Protein AF-A0A924GFZ5-F1 (afdb_monomer)

Secondary structure (DSSP, 8-state):
--TT-HHHHHHHHHHHHHHHTTTTT----HHHHHHHHTTGGGSTTT-SSS-HHHHHHHHHHHTT--HHHHHHHHHGGGHHHHHHHHT-HHHHTTSPPPPHHHHHHHHHHHHTB-TTS-B--HHHHHHHHHHHS-TTSHHHHHHHHHHHHHHHHHHHHHHHHTT-

Mean predicted aligned error: 7.72 Å

Solvent-accessible surface area (backbone atoms only — not comparable to full-atom values): 9020 Å² total; per-residue (Å²): 145,62,91,88,38,72,70,57,48,54,47,52,53,51,50,52,56,53,54,54,77,42,63,88,80,55,87,69,53,53,65,60,54,21,65,78,43,36,68,51,3,67,40,84,94,40,38,76,82,73,46,32,30,52,23,21,19,54,51,37,50,74,74,67,52,57,68,62,31,26,16,39,17,35,48,41,78,57,31,64,46,34,23,53,64,70,73,37,40,72,69,51,63,74,49,64,83,51,61,64,73,59,44,23,48,51,28,29,54,56,44,29,37,41,97,87,68,47,81,46,50,54,67,58,47,51,51,52,47,60,69,72,37,54,83,88,35,48,65,35,48,18,47,70,71,36,43,71,54,57,52,47,28,36,50,55,49,53,56,51,65,76,74,107

Sequence (164 aa):
MLATLPERLAHVVGVARTAATQHHVVEIDELVAAAWLHDVGYAPSIAFTGFHPLDGARYLQSVGYPDLVVSLVAFHSEATAEAEERGLLRELLEFAPPPVDLLDALTFADMTTSRDGSGTSIDDRLGEVFTRYLPSDAVFRAVVRSEPSLRGSVARVMARATNS

Foldseek 3Di:
DCPPDPVVVVVVVVVVVVVVVVCVVDPDPLLNVLLVQLQVCVPPVQVPLVLRLLSSLVVCVVVPHDLQSSQLSLCAQNSCLLCVLSVNNVSSVVHDHHDLLSSLVSLLCQLQADPVRDGHHNVVSLVVQPVPDDCPDSSNRSCVVCVVVSVVSNVVVVVVVVVD

pLDDT: mean 85.01, std 17.15, range [39.28, 98.56]

Structure (mmCIF, N/CA/C/O backbone):
data_AF-A0A924GFZ5-F1
#
_entry.id   AF-A0A924GFZ5-F1
#
loop_
_atom_site.group_PDB
_atom_site.id
_atom_site.type_symbol
_atom_site.label_atom_id
_atom_site.label_alt_id
_atom_site.label_comp_id
_atom_site.label_asym_id
_atom_site.label_entity_id
_atom_site.label_seq_id
_atom_site.pdbx_PDB_ins_code
_atom_site.Cartn_x
_atom_site.Cartn_y
_atom_site.Cartn_z
_atom_site.occupancy
_atom_site.B_iso_or_equiv
_atom_site.auth_seq_id
_atom_site.auth_comp_id
_atom_site.auth_asym_id
_atom_site.auth_atom_id
_atom_site.pdbx_PDB_model_num
ATOM 1 N N . MET A 1 1 ? -2.871 -22.987 4.005 1.00 48.78 1 MET A N 1
ATOM 2 C CA . MET A 1 1 ? -2.791 -24.285 4.720 1.00 48.78 1 MET A CA 1
ATOM 3 C C . MET A 1 1 ? -4.137 -24.708 5.354 1.00 48.78 1 MET A C 1
ATOM 5 O O . MET A 1 1 ? -4.141 -25.325 6.407 1.00 48.78 1 MET A O 1
ATOM 9 N N . LEU A 1 2 ? -5.287 -24.431 4.707 1.00 45.69 2 LEU A N 1
ATOM 10 C CA . LEU A 1 2 ? -6.633 -24.877 5.143 1.00 45.69 2 LEU A CA 1
ATOM 11 C C . LEU A 1 2 ? -7.436 -25.579 4.024 1.00 45.69 2 LEU A C 1
ATOM 13 O O . LEU A 1 2 ? -8.591 -25.941 4.217 1.00 45.69 2 LEU A O 1
ATOM 17 N N . ALA A 1 3 ? -6.819 -25.814 2.861 1.00 48.69 3 ALA A N 1
ATOM 18 C CA . ALA A 1 3 ? -7.475 -26.413 1.695 1.00 48.69 3 ALA A CA 1
ATOM 19 C C . ALA A 1 3 ? -7.837 -27.906 1.867 1.00 48.69 3 ALA A C 1
ATOM 21 O O . ALA A 1 3 ? -8.480 -28.479 0.997 1.00 48.69 3 ALA A O 1
ATOM 22 N N . THR A 1 4 ? -7.442 -28.547 2.971 1.00 46.97 4 THR A N 1
ATOM 23 C CA . THR A 1 4 ? -7.632 -29.989 3.204 1.00 46.97 4 THR A CA 1
ATOM 24 C C . THR A 1 4 ? -8.817 -30.339 4.111 1.00 46.97 4 THR A C 1
ATOM 26 O O . THR A 1 4 ? -9.020 -31.516 4.387 1.00 46.97 4 THR A O 1
ATOM 29 N N . LEU A 1 5 ? -9.615 -29.366 4.581 1.00 50.66 5 LEU A N 1
ATOM 30 C CA . LEU A 1 5 ? -10.735 -29.611 5.506 1.00 50.66 5 LEU A CA 1
ATOM 31 C C . LEU A 1 5 ? -11.967 -28.747 5.150 1.00 50.66 5 LEU A C 1
ATOM 33 O O . LEU A 1 5 ? -12.149 -27.675 5.735 1.00 50.66 5 LEU A O 1
ATOM 37 N N . PRO A 1 6 ? -12.830 -29.198 4.218 1.00 58.56 6 PRO A N 1
ATOM 38 C CA . PRO A 1 6 ? -13.974 -28.416 3.737 1.00 58.56 6 PRO A CA 1
ATOM 39 C C . PRO A 1 6 ? -14.931 -27.988 4.862 1.00 58.56 6 PRO A C 1
ATOM 41 O O . PRO A 1 6 ? -15.412 -26.857 4.875 1.00 58.56 6 PRO A O 1
ATOM 44 N N . GLU A 1 7 ? -15.141 -28.851 5.858 1.00 53.19 7 GLU A N 1
ATOM 45 C CA . GLU A 1 7 ? -15.981 -28.555 7.027 1.00 53.19 7 GLU A CA 1
ATOM 46 C C . GLU A 1 7 ? -15.359 -27.498 7.950 1.00 53.19 7 GLU A C 1
ATOM 48 O O . GLU A 1 7 ? -16.069 -26.650 8.491 1.00 53.19 7 GLU A O 1
ATOM 53 N N . ARG A 1 8 ? -14.024 -27.475 8.087 1.00 52.50 8 ARG A N 1
ATOM 54 C CA . ARG A 1 8 ? -13.341 -26.418 8.848 1.00 52.50 8 ARG A CA 1
ATOM 55 C C . ARG A 1 8 ? -13.358 -25.087 8.114 1.00 52.50 8 ARG A C 1
ATOM 57 O O . ARG A 1 8 ? -13.480 -24.063 8.773 1.00 52.50 8 ARG A O 1
ATOM 64 N N . LEU A 1 9 ? -13.272 -25.082 6.786 1.00 49.06 9 LEU A N 1
ATOM 65 C CA . LEU A 1 9 ? -13.417 -23.855 6.005 1.00 49.06 9 LEU A CA 1
ATOM 66 C C . LEU A 1 9 ? -14.839 -23.291 6.134 1.00 49.06 9 LEU A C 1
ATOM 68 O O . LEU A 1 9 ? -14.992 -22.104 6.405 1.00 49.06 9 LEU A O 1
ATOM 72 N N . ALA A 1 10 ? -15.869 -24.138 6.033 1.00 56.91 10 ALA A N 1
ATOM 73 C CA . ALA A 1 10 ? -17.257 -23.732 6.267 1.00 56.91 10 ALA A CA 1
ATOM 74 C C . ALA A 1 10 ? -17.468 -23.189 7.693 1.00 56.91 10 ALA A C 1
ATOM 76 O O . ALA A 1 10 ? -18.138 -22.173 7.873 1.00 56.91 10 ALA A O 1
ATOM 77 N N . HIS A 1 11 ? -16.841 -23.813 8.696 1.00 56.56 11 HIS A N 1
ATOM 78 C CA . HIS A 1 11 ? -16.839 -23.325 10.074 1.00 56.56 11 HIS A CA 1
ATOM 79 C C . HIS A 1 11 ? -16.139 -21.964 10.214 1.00 56.56 11 HIS A C 1
ATOM 81 O O . HIS A 1 11 ? -16.719 -21.055 10.794 1.00 56.56 11 HIS A O 1
ATOM 87 N N . VAL A 1 12 ? -14.945 -21.779 9.640 1.00 51.03 12 VAL A N 1
ATOM 88 C CA . VAL A 1 12 ? -14.205 -20.501 9.677 1.00 51.03 12 VAL A CA 1
ATOM 89 C C . VAL A 1 12 ? -14.980 -19.389 8.964 1.00 51.03 12 VAL A C 1
ATOM 91 O O . VAL A 1 12 ? -15.078 -18.286 9.491 1.00 51.03 12 VAL A O 1
ATOM 94 N N . VAL A 1 13 ? -15.606 -19.682 7.820 1.00 52.53 13 VAL A N 1
ATOM 95 C CA . VAL A 1 13 ? -16.489 -18.739 7.112 1.00 52.53 13 VAL A CA 1
ATOM 96 C C . VAL A 1 13 ? -17.727 -18.400 7.952 1.00 52.53 13 VAL A C 1
ATOM 98 O O . VAL A 1 13 ? -18.118 -17.236 8.021 1.00 52.53 13 VAL A O 1
ATOM 101 N N . GLY A 1 14 ? -18.338 -19.381 8.623 1.00 54.84 14 GLY A N 1
ATOM 102 C CA . GLY A 1 14 ? -19.466 -19.163 9.536 1.00 54.84 14 GLY A CA 1
ATOM 103 C C . GLY A 1 14 ? -19.095 -18.329 10.768 1.00 54.84 14 GLY A C 1
ATOM 104 O O . GLY A 1 14 ? -19.843 -17.427 11.148 1.00 54.84 14 GLY A O 1
ATOM 105 N N . VAL A 1 15 ? -17.917 -18.574 11.352 1.00 55.00 15 VAL A N 1
ATOM 106 C CA . VAL A 1 15 ? -17.362 -17.797 12.470 1.00 55.00 15 VAL A CA 1
ATOM 107 C C . VAL A 1 15 ? -17.064 -16.367 12.029 1.00 55.00 15 VAL A C 1
ATOM 109 O O . VAL A 1 15 ? -17.491 -15.443 12.710 1.00 55.00 15 VAL A O 1
ATOM 112 N N . ALA A 1 16 ? -16.428 -16.165 10.871 1.00 49.69 16 ALA A N 1
ATOM 113 C CA . ALA A 1 16 ? -16.143 -14.836 10.331 1.00 49.69 16 ALA A CA 1
ATOM 114 C C . ALA A 1 16 ? -17.427 -14.037 10.046 1.00 49.69 16 ALA A C 1
ATOM 116 O O . ALA A 1 16 ? -17.520 -12.876 10.433 1.00 49.69 16 ALA A O 1
ATOM 117 N N . ARG A 1 17 ? -18.455 -14.666 9.454 1.00 56.41 17 ARG A N 1
ATOM 118 C CA . ARG A 1 17 ? -19.779 -14.042 9.253 1.00 56.41 17 ARG A CA 1
ATOM 119 C C . ARG A 1 17 ? -20.445 -13.660 10.572 1.00 56.41 17 ARG A C 1
ATOM 121 O O . ARG A 1 17 ? -21.012 -12.581 10.676 1.00 56.41 17 ARG A O 1
ATOM 128 N N . THR A 1 18 ? -20.369 -1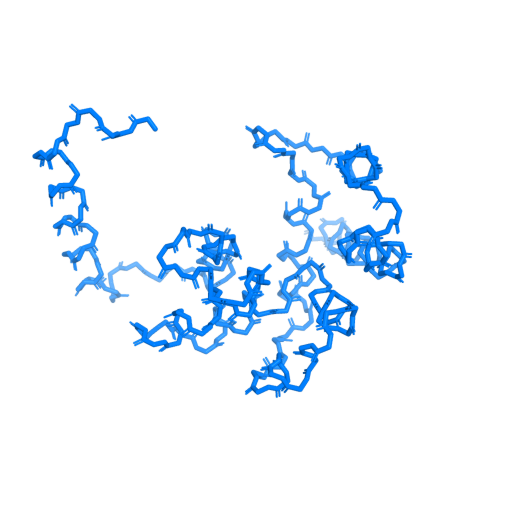4.527 11.579 1.00 56.59 18 THR A N 1
ATOM 129 C CA . THR A 1 18 ? -20.957 -14.262 12.901 1.00 56.59 18 THR A CA 1
ATOM 130 C C . THR A 1 18 ? -20.196 -13.156 13.630 1.00 56.59 18 THR A C 1
ATOM 132 O O . THR A 1 18 ? -20.818 -12.252 14.175 1.00 56.59 18 THR A O 1
ATOM 135 N N . ALA A 1 19 ? -18.864 -13.170 13.591 1.00 51.22 19 ALA A N 1
ATOM 136 C CA . ALA A 1 19 ? -18.022 -12.122 14.160 1.00 51.22 19 ALA A CA 1
ATOM 137 C C . ALA A 1 19 ? -18.247 -10.771 13.465 1.00 51.22 19 ALA A C 1
ATOM 139 O O . ALA A 1 19 ? -18.307 -9.750 14.142 1.00 51.22 19 ALA A O 1
ATOM 140 N N . ALA A 1 20 ? -18.475 -10.770 12.146 1.00 51.44 20 ALA A N 1
ATOM 141 C CA . ALA A 1 20 ? -18.902 -9.580 11.422 1.00 51.44 20 ALA A CA 1
ATOM 142 C C . ALA A 1 20 ? -20.220 -9.035 12.003 1.00 51.44 20 ALA A C 1
ATOM 144 O O . ALA A 1 20 ? -20.290 -7.875 12.358 1.00 51.44 20 ALA A O 1
ATOM 145 N N . THR A 1 21 ? -21.231 -9.851 12.319 1.00 53.97 21 THR A N 1
ATOM 146 C CA . THR A 1 21 ? -22.452 -9.321 12.981 1.00 53.97 21 THR A CA 1
ATOM 147 C C . THR A 1 21 ? -22.232 -8.665 14.359 1.00 53.97 21 THR A C 1
ATOM 149 O O . THR A 1 21 ? -23.157 -8.064 14.898 1.00 53.97 21 THR A O 1
ATOM 152 N N . GLN A 1 22 ? -21.029 -8.768 14.935 1.00 45.47 22 GLN A N 1
ATOM 153 C CA . GLN A 1 22 ? -20.632 -8.158 16.205 1.00 45.47 22 GLN A CA 1
ATOM 154 C C . GLN A 1 22 ? -19.754 -6.904 16.020 1.00 45.47 22 GLN A C 1
ATOM 156 O O . GLN A 1 22 ? -19.052 -6.536 16.960 1.00 45.47 22 GLN A O 1
ATOM 161 N N . HIS A 1 23 ? -19.795 -6.228 14.858 1.00 45.22 23 HIS A N 1
ATOM 162 C CA . HIS A 1 23 ? -19.005 -5.017 14.539 1.00 45.22 23 HIS A CA 1
ATOM 163 C C . HIS A 1 23 ? -19.002 -3.927 15.636 1.00 45.22 23 HIS A C 1
ATOM 165 O O . HIS A 1 23 ? -18.122 -3.079 15.650 1.00 45.22 23 HIS A O 1
ATOM 171 N N . HIS A 1 24 ? -19.969 -3.936 16.558 1.00 44.88 24 HIS A N 1
ATOM 172 C CA .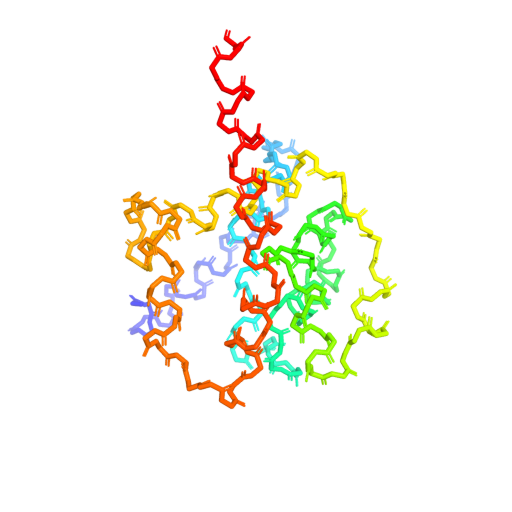 HIS A 1 24 ? -20.118 -2.958 17.643 1.00 44.88 24 HIS A CA 1
ATOM 173 C C . HIS A 1 24 ? -19.369 -3.328 18.939 1.00 44.88 24 HIS A C 1
ATOM 175 O O . HIS A 1 24 ? -19.347 -2.533 19.874 1.00 44.88 24 HIS A O 1
ATOM 181 N N . VAL A 1 25 ? -18.829 -4.548 19.045 1.00 43.03 25 VAL A N 1
ATOM 182 C CA . VAL A 1 25 ? -18.241 -5.082 20.292 1.00 43.03 25 VAL A CA 1
ATOM 183 C C . VAL A 1 25 ? -16.718 -4.913 20.327 1.00 43.03 25 VAL A C 1
ATOM 185 O O . VAL A 1 25 ? -16.119 -4.934 21.399 1.00 43.03 25 VAL A O 1
ATOM 188 N N . VAL A 1 26 ? -16.086 -4.697 19.171 1.00 39.28 26 VAL A N 1
ATOM 189 C CA . VAL A 1 26 ? -14.653 -4.412 19.062 1.00 39.28 26 VAL A CA 1
ATOM 190 C C . VAL A 1 26 ? -14.481 -3.296 18.039 1.00 39.28 26 VAL A C 1
ATOM 192 O O . VAL A 1 26 ? -14.616 -3.541 16.843 1.00 39.28 26 VAL A O 1
ATOM 195 N N . GLU A 1 27 ? -14.185 -2.078 18.495 1.00 50.59 27 GLU A N 1
ATOM 196 C CA . GLU A 1 27 ? -13.619 -1.068 17.600 1.00 50.59 27 GLU A CA 1
ATOM 197 C C . GLU A 1 27 ? -12.221 -1.545 17.210 1.00 50.59 27 GLU A C 1
ATOM 199 O O . GLU A 1 27 ? -11.268 -1.455 17.983 1.00 50.59 27 GLU A O 1
ATOM 204 N N . ILE A 1 28 ? -12.116 -2.158 16.034 1.00 56.16 28 ILE A N 1
ATOM 205 C CA . ILE A 1 28 ? -10.822 -2.368 15.401 1.00 56.16 28 ILE A CA 1
ATOM 206 C C . ILE A 1 28 ? -10.471 -1.038 14.752 1.00 56.16 28 ILE A C 1
ATOM 208 O O . ILE A 1 28 ? -11.226 -0.546 13.917 1.00 56.16 28 ILE A O 1
ATOM 212 N N . ASP A 1 29 ? -9.331 -0.481 15.148 1.00 83.12 29 ASP A N 1
ATOM 213 C CA . ASP A 1 29 ? -8.743 0.688 14.505 1.00 83.12 29 ASP A CA 1
ATOM 214 C C . ASP A 1 29 ? -8.712 0.476 12.977 1.00 83.12 29 ASP A C 1
ATOM 216 O O . ASP A 1 29 ? -8.250 -0.563 12.492 1.00 83.12 29 ASP A O 1
ATOM 220 N N . GLU A 1 30 ? -9.250 1.426 12.208 1.00 88.94 30 GLU A N 1
ATOM 221 C CA . GLU A 1 30 ? -9.380 1.311 10.750 1.00 88.94 30 GLU A CA 1
ATOM 222 C C . GLU A 1 30 ? -8.024 1.100 10.058 1.00 88.94 30 GLU A C 1
ATOM 224 O O . GLU A 1 30 ? -7.964 0.412 9.037 1.00 88.94 30 GLU A O 1
ATOM 229 N N . LEU A 1 31 ? -6.922 1.593 10.639 1.00 87.19 31 LEU A N 1
ATOM 230 C CA . LEU A 1 31 ? -5.568 1.311 10.167 1.00 87.19 31 LEU A CA 1
ATOM 231 C C . LEU A 1 31 ? -5.210 -0.165 10.351 1.00 87.19 31 LEU A C 1
ATOM 233 O O . LEU A 1 31 ? -4.648 -0.780 9.447 1.00 87.19 31 LEU A O 1
ATOM 237 N N . VAL A 1 32 ? -5.551 -0.756 11.499 1.00 87.69 32 VAL A N 1
ATOM 238 C CA . VAL A 1 32 ? -5.325 -2.186 11.758 1.00 87.69 32 VAL A CA 1
ATOM 239 C C . VAL A 1 32 ? -6.172 -3.027 10.809 1.00 87.69 32 VAL A C 1
ATOM 241 O O . VAL A 1 32 ? -5.662 -3.977 10.214 1.00 87.69 32 VAL A O 1
ATOM 244 N N . ALA A 1 33 ? -7.443 -2.670 10.613 1.00 91.06 33 ALA A N 1
ATOM 245 C CA . ALA A 1 33 ? -8.305 -3.342 9.646 1.00 91.06 33 ALA A CA 1
ATOM 246 C C . ALA A 1 33 ? -7.729 -3.257 8.221 1.00 91.06 33 ALA A C 1
ATOM 248 O O . ALA A 1 33 ? -7.639 -4.279 7.540 1.00 91.06 33 ALA A O 1
ATOM 249 N N . ALA A 1 34 ? -7.280 -2.075 7.791 1.00 91.38 34 ALA A N 1
ATOM 250 C CA . ALA A 1 34 ? -6.637 -1.889 6.495 1.00 91.38 34 ALA A CA 1
ATOM 251 C C . ALA A 1 34 ? -5.342 -2.706 6.370 1.00 91.38 34 ALA A C 1
ATOM 253 O O . ALA A 1 34 ? -5.138 -3.348 5.346 1.00 91.38 34 ALA A O 1
ATOM 254 N N . ALA A 1 35 ? -4.511 -2.778 7.413 1.00 87.12 35 ALA A N 1
ATOM 255 C CA . ALA A 1 35 ? -3.294 -3.591 7.408 1.00 87.12 35 ALA A CA 1
ATOM 256 C C . ALA A 1 35 ? -3.585 -5.085 7.194 1.00 87.12 35 ALA A C 1
ATOM 258 O O . ALA A 1 35 ? -2.908 -5.732 6.396 1.00 87.12 35 ALA A O 1
ATOM 259 N N . TRP A 1 36 ? -4.634 -5.629 7.821 1.00 91.81 36 TRP A N 1
ATOM 260 C CA . TRP A 1 36 ? -5.073 -7.011 7.578 1.00 91.81 36 TRP A CA 1
ATOM 261 C C . TRP A 1 36 ? -5.591 -7.251 6.155 1.00 91.81 36 TRP A C 1
ATOM 263 O O . TRP A 1 36 ? -5.554 -8.385 5.676 1.00 91.81 36 TRP A O 1
ATOM 273 N N . LEU A 1 37 ? -6.114 -6.212 5.501 1.00 93.69 37 LEU A N 1
ATOM 274 C CA . LEU A 1 37 ? -6.887 -6.324 4.264 1.00 93.69 37 LEU A CA 1
ATOM 275 C C . LEU A 1 37 ? -6.184 -5.757 3.025 1.00 93.69 37 LEU A C 1
ATOM 277 O O . LEU A 1 37 ? -6.692 -5.972 1.929 1.00 93.69 37 LEU A O 1
ATOM 281 N N . HIS A 1 38 ? -5.047 -5.067 3.154 1.00 93.06 38 HIS A N 1
ATOM 282 C CA . HIS A 1 38 ? -4.415 -4.339 2.042 1.00 93.06 38 HIS A CA 1
ATOM 283 C C . HIS A 1 38 ? -4.112 -5.222 0.820 1.00 93.06 38 HIS A C 1
ATOM 285 O O . HIS A 1 38 ? -4.305 -4.794 -0.316 1.00 93.06 38 HIS A O 1
ATOM 291 N N . ASP A 1 39 ? -3.775 -6.491 1.053 1.00 94.62 39 ASP A N 1
ATOM 292 C CA . ASP A 1 39 ? -3.460 -7.477 0.015 1.00 94.62 39 ASP A CA 1
ATOM 293 C C . ASP A 1 39 ? -4.645 -8.382 -0.382 1.00 94.62 39 ASP A C 1
ATOM 295 O O . ASP A 1 39 ? -4.487 -9.333 -1.154 1.00 94.62 39 ASP A O 1
ATOM 299 N N . VAL A 1 40 ? -5.868 -8.103 0.091 1.00 94.62 40 VAL A N 1
ATOM 300 C CA . VAL A 1 40 ? -7.054 -8.937 -0.201 1.00 94.62 40 VAL A CA 1
ATOM 301 C C . VAL A 1 40 ? -7.361 -9.023 -1.700 1.00 94.62 40 VAL A C 1
ATOM 303 O O . VAL A 1 40 ? -7.892 -10.031 -2.172 1.00 94.62 40 VAL A O 1
ATOM 306 N N . GLY A 1 41 ? -6.961 -8.004 -2.466 1.00 94.81 41 GLY A N 1
ATOM 307 C CA . GLY A 1 41 ? -7.113 -7.958 -3.916 1.00 94.81 41 GLY A CA 1
ATOM 308 C C . GLY A 1 41 ? -6.331 -9.026 -4.683 1.00 94.81 41 GLY A C 1
ATOM 309 O O . GLY A 1 41 ? -6.660 -9.286 -5.834 1.00 94.81 41 GLY A O 1
ATOM 310 N N . TYR A 1 42 ? -5.348 -9.694 -4.066 1.00 91.69 42 TYR A N 1
ATOM 311 C CA . TYR A 1 42 ? -4.655 -10.832 -4.684 1.00 91.69 42 TYR A CA 1
ATOM 312 C C . TYR A 1 42 ? -5.501 -12.110 -4.730 1.00 91.69 42 TYR A C 1
ATOM 314 O O . TYR A 1 42 ? -5.149 -13.054 -5.445 1.00 91.69 42 TYR A O 1
ATOM 322 N N . ALA A 1 43 ? -6.593 -12.195 -3.961 1.00 92.00 43 ALA A N 1
ATOM 323 C CA . ALA A 1 43 ? -7.427 -13.389 -3.949 1.00 92.00 43 ALA A CA 1
ATOM 324 C C . ALA A 1 43 ? -8.003 -13.652 -5.358 1.00 92.00 43 ALA A C 1
ATOM 326 O O . ALA A 1 43 ? -8.583 -12.740 -5.945 1.00 92.00 43 ALA A O 1
ATOM 327 N N . PRO A 1 44 ? -7.939 -14.888 -5.900 1.00 91.00 44 PRO A N 1
ATOM 328 C CA . PRO A 1 44 ? -8.390 -15.169 -7.270 1.00 91.00 44 PRO A CA 1
ATOM 329 C C . PRO A 1 44 ? -9.854 -14.812 -7.561 1.00 91.00 44 PRO A C 1
ATOM 331 O O . PRO A 1 44 ? -10.210 -14.561 -8.705 1.00 91.00 44 PRO A O 1
ATOM 334 N N . SER A 1 45 ? -10.715 -14.800 -6.539 1.00 92.25 45 SER A N 1
ATOM 335 C CA . SER A 1 45 ? -12.121 -14.395 -6.660 1.00 92.25 45 SER A CA 1
ATOM 336 C C . SER A 1 45 ? -12.338 -12.877 -6.642 1.00 92.25 45 SER A C 1
ATOM 338 O O . SER A 1 45 ? -13.465 -12.439 -6.848 1.00 92.25 45 SER A O 1
ATOM 340 N N . ILE A 1 46 ? -11.298 -12.096 -6.339 1.00 94.00 46 ILE A N 1
ATOM 341 C CA . ILE A 1 46 ? -11.326 -10.632 -6.210 1.00 94.00 46 ILE A CA 1
ATOM 342 C C . ILE A 1 46 ? -10.489 -9.967 -7.312 1.00 94.00 46 ILE A C 1
ATOM 344 O O . ILE A 1 46 ? -10.891 -8.918 -7.806 1.00 94.00 46 ILE A O 1
ATOM 348 N N . ALA A 1 47 ? -9.378 -10.588 -7.724 1.00 94.25 47 ALA A N 1
ATOM 349 C CA . ALA A 1 47 ? -8.415 -10.084 -8.707 1.00 94.25 47 ALA A CA 1
ATOM 350 C C . ALA A 1 47 ? -9.003 -9.940 -10.130 1.00 94.25 47 ALA A C 1
ATOM 352 O O . ALA A 1 47 ? -8.734 -10.751 -11.019 1.00 94.25 47 ALA A O 1
ATOM 353 N N . PHE A 1 48 ? -9.835 -8.922 -10.348 1.00 94.12 48 PHE A N 1
ATOM 354 C CA . PHE A 1 48 ? -10.525 -8.665 -11.609 1.00 94.12 48 PHE A CA 1
ATOM 355 C C . PHE A 1 48 ? -9.651 -7.914 -12.617 1.00 94.12 48 PHE A C 1
ATOM 357 O O . PHE A 1 48 ? -9.608 -8.280 -13.791 1.00 94.12 48 PHE A O 1
ATOM 364 N N . THR A 1 49 ? -8.947 -6.872 -12.173 1.00 95.56 49 THR A N 1
ATOM 365 C CA . THR A 1 49 ? -8.032 -6.088 -13.018 1.00 95.56 49 THR A CA 1
ATOM 366 C C . THR A 1 49 ? -6.597 -6.609 -12.961 1.00 95.56 49 THR A C 1
ATOM 368 O O . THR A 1 49 ? -5.783 -6.282 -13.826 1.00 95.56 49 THR A O 1
ATOM 371 N N . GLY A 1 50 ? -6.274 -7.423 -11.949 1.00 93.44 50 GLY A N 1
ATOM 372 C CA . GLY A 1 50 ? -4.905 -7.852 -11.665 1.00 93.44 50 GLY A CA 1
ATOM 373 C C . GLY A 1 50 ? -4.069 -6.753 -11.001 1.00 93.44 50 GLY A C 1
ATOM 374 O O . GLY A 1 50 ? -2.841 -6.850 -10.986 1.00 93.44 50 GLY A O 1
ATOM 375 N N . PHE A 1 51 ? -4.728 -5.711 -10.484 1.00 97.25 51 PHE A N 1
ATOM 376 C CA . PHE A 1 51 ? -4.145 -4.637 -9.691 1.00 97.25 51 PHE A CA 1
ATOM 377 C C . PHE A 1 51 ? -4.785 -4.665 -8.301 1.00 97.25 51 PHE A C 1
ATOM 379 O O . PHE A 1 51 ? -5.895 -4.167 -8.089 1.00 97.25 51 PHE A O 1
ATOM 386 N N . HIS A 1 52 ? -4.096 -5.306 -7.355 1.00 96.94 52 HIS A N 1
ATOM 387 C CA . HIS A 1 52 ? -4.678 -5.685 -6.069 1.00 96.94 52 HIS A CA 1
ATOM 388 C C . HIS A 1 52 ? -5.171 -4.517 -5.192 1.00 96.94 52 HIS A C 1
ATOM 390 O O . HIS A 1 52 ? -6.172 -4.738 -4.511 1.00 96.94 52 HIS A 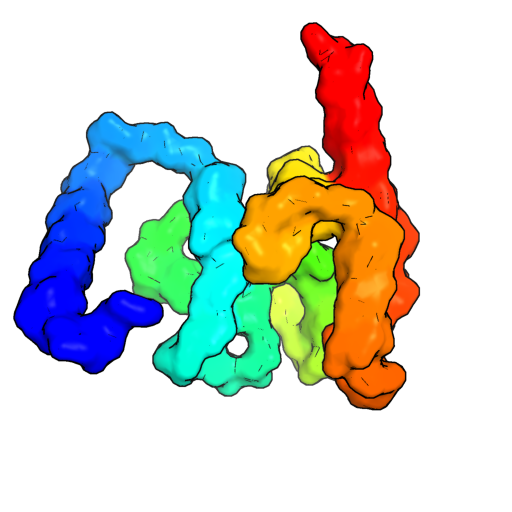O 1
ATOM 396 N N . PRO A 1 53 ? -4.608 -3.288 -5.207 1.00 98.00 53 PRO A N 1
ATOM 397 C CA . PRO A 1 53 ? -5.157 -2.185 -4.418 1.00 98.00 53 PRO A CA 1
ATOM 398 C C . PRO A 1 53 ? -6.557 -1.797 -4.909 1.00 98.00 53 PRO A C 1
ATOM 400 O O . PRO A 1 53 ? -7.492 -1.685 -4.118 1.00 98.00 53 PRO A O 1
ATOM 403 N N . LEU A 1 54 ? -6.733 -1.684 -6.231 1.00 98.56 54 LEU A N 1
ATOM 404 C CA . LEU A 1 54 ? -8.017 -1.349 -6.851 1.00 98.56 54 LEU A CA 1
ATOM 405 C C . LEU A 1 54 ? -9.046 -2.471 -6.672 1.00 98.56 54 LEU A C 1
ATOM 407 O O . LEU A 1 54 ? -10.189 -2.218 -6.289 1.00 98.56 54 LEU A O 1
ATOM 411 N N . ASP A 1 55 ? -8.641 -3.711 -6.945 1.00 98.12 55 ASP A N 1
ATOM 412 C CA . ASP A 1 55 ? -9.514 -4.880 -6.825 1.00 98.12 55 ASP A CA 1
ATOM 413 C C . ASP A 1 55 ? -9.949 -5.098 -5.364 1.00 98.12 55 ASP A C 1
ATOM 415 O O . ASP A 1 55 ? -11.129 -5.334 -5.084 1.00 98.12 55 ASP A O 1
ATOM 419 N N . GLY A 1 56 ? -9.017 -4.940 -4.419 1.00 97.88 56 GLY A N 1
ATOM 420 C CA . GLY A 1 56 ? -9.280 -5.008 -2.985 1.00 97.88 56 GLY A CA 1
ATOM 421 C C . GLY A 1 56 ? -10.235 -3.912 -2.518 1.00 97.88 56 GLY A C 1
ATOM 422 O O . GLY A 1 56 ? -11.237 -4.216 -1.872 1.00 97.88 56 GLY A O 1
ATOM 423 N N . ALA A 1 57 ? -9.991 -2.657 -2.898 1.00 98.50 57 ALA A N 1
ATOM 424 C CA . ALA A 1 57 ? -10.853 -1.534 -2.533 1.00 98.50 57 ALA A CA 1
ATOM 425 C C . ALA A 1 57 ? -12.289 -1.702 -3.052 1.00 98.50 57 ALA A C 1
ATOM 427 O O . ALA A 1 57 ? -13.247 -1.545 -2.292 1.00 98.50 57 ALA A O 1
ATOM 428 N N . ARG A 1 58 ? -12.457 -2.109 -4.319 1.00 98.50 58 ARG A N 1
ATOM 429 C CA . ARG A 1 58 ? -13.779 -2.394 -4.908 1.00 98.50 58 ARG A CA 1
ATOM 430 C C . ARG A 1 58 ? -14.511 -3.503 -4.161 1.00 98.50 58 ARG A C 1
ATOM 432 O O . ARG A 1 58 ? -15.701 -3.371 -3.873 1.00 98.50 58 ARG A O 1
ATOM 439 N N . TYR A 1 59 ? -13.809 -4.582 -3.816 1.00 97.31 59 TYR A N 1
ATOM 440 C CA . TYR A 1 59 ? -14.397 -5.666 -3.037 1.00 97.31 59 TYR A CA 1
ATOM 441 C C . TYR A 1 59 ? -14.832 -5.199 -1.645 1.00 97.31 59 TYR A C 1
ATOM 443 O O . TYR A 1 59 ? -15.979 -5.429 -1.259 1.00 97.31 59 TYR A O 1
ATOM 451 N N . LEU A 1 60 ? -13.958 -4.508 -0.911 1.00 95.94 60 LEU A N 1
ATOM 452 C CA . LEU A 1 60 ? -14.247 -4.030 0.443 1.00 95.94 60 LEU A CA 1
ATOM 453 C C . LEU A 1 60 ? -15.426 -3.051 0.464 1.00 95.94 60 LEU A C 1
ATOM 455 O O . LEU A 1 60 ? -16.310 -3.184 1.312 1.00 95.94 60 LEU A O 1
ATOM 459 N N . GLN A 1 61 ? -15.498 -2.147 -0.515 1.00 97.88 61 GLN A N 1
ATOM 460 C CA . GLN A 1 61 ? -16.649 -1.264 -0.700 1.00 97.88 61 GLN A CA 1
ATOM 461 C C . GLN A 1 61 ? -17.934 -2.067 -0.953 1.00 97.88 61 GLN A C 1
ATOM 463 O O . GLN A 1 61 ? -18.966 -1.797 -0.341 1.00 97.88 61 GLN A O 1
ATOM 468 N N . SER A 1 62 ? -17.878 -3.099 -1.804 1.00 95.38 62 SER A N 1
ATOM 469 C CA . SER A 1 62 ? -19.054 -3.914 -2.144 1.00 95.38 62 SER A CA 1
ATOM 470 C C . SER A 1 62 ? -19.629 -4.710 -0.966 1.00 95.38 62 SER A C 1
ATOM 472 O O . SER A 1 62 ? -20.823 -5.013 -0.960 1.00 95.38 62 SER A O 1
ATOM 474 N N . VAL A 1 63 ? -18.803 -5.042 0.032 1.00 92.44 63 VAL A N 1
ATOM 475 C CA . VAL A 1 63 ? -19.224 -5.779 1.236 1.00 92.44 63 VAL A CA 1
ATOM 476 C C . VAL A 1 63 ? -19.426 -4.873 2.458 1.00 92.44 63 VAL A C 1
ATOM 478 O O . VAL A 1 63 ? -19.703 -5.379 3.543 1.00 92.44 63 VAL A O 1
ATOM 481 N N . GLY A 1 64 ? -19.346 -3.549 2.280 1.00 92.38 64 GLY A N 1
ATOM 482 C CA . GLY A 1 64 ? -19.733 -2.557 3.285 1.00 92.38 64 GLY A CA 1
ATOM 483 C C . GLY A 1 64 ? -18.674 -2.235 4.342 1.00 92.38 64 GLY A C 1
ATOM 484 O O . GLY A 1 64 ? -19.043 -1.885 5.462 1.00 92.38 64 GLY A O 1
ATOM 485 N N . TYR A 1 65 ? -17.378 -2.360 4.026 1.00 92.94 65 TYR A N 1
ATOM 486 C CA . TYR A 1 65 ? -16.327 -1.850 4.917 1.00 92.94 65 TYR A CA 1
ATOM 487 C C . TYR A 1 65 ? -16.355 -0.316 5.008 1.00 92.94 65 TYR A C 1
ATOM 489 O O . TYR A 1 65 ? -16.790 0.334 4.056 1.00 92.94 65 TYR A O 1
ATOM 497 N N . PRO A 1 66 ? -15.858 0.271 6.116 1.00 95.06 66 PRO A N 1
ATOM 498 C CA . PRO A 1 66 ? -15.761 1.720 6.261 1.00 95.06 66 PRO A CA 1
ATOM 499 C C . PRO A 1 66 ? -14.957 2.382 5.136 1.00 95.06 66 PRO A C 1
ATOM 501 O O . PRO A 1 66 ? -13.939 1.844 4.689 1.00 95.06 66 PRO A O 1
ATOM 504 N N . ASP A 1 67 ? -15.377 3.584 4.729 1.00 96.31 67 ASP A N 1
ATOM 505 C CA . ASP A 1 67 ? -14.758 4.337 3.629 1.00 96.31 67 ASP A CA 1
ATOM 506 C C . ASP A 1 67 ? -13.261 4.581 3.851 1.00 96.31 67 ASP A C 1
ATOM 508 O O . ASP A 1 67 ? -12.484 4.552 2.894 1.00 96.31 67 ASP A O 1
ATOM 512 N N . LEU A 1 68 ? -12.828 4.779 5.102 1.00 96.44 68 LEU A N 1
ATOM 513 C CA . LEU A 1 68 ? -11.414 4.969 5.407 1.00 96.44 68 LEU A CA 1
ATOM 514 C C . LEU A 1 68 ? -10.600 3.693 5.165 1.00 96.44 68 LEU A C 1
ATOM 516 O O . LEU A 1 68 ? -9.532 3.772 4.563 1.00 96.44 68 LEU A O 1
ATOM 520 N N . VAL A 1 69 ? -11.110 2.519 5.551 1.00 96.31 69 VAL A N 1
ATOM 521 C CA . VAL A 1 69 ? -10.459 1.228 5.260 1.00 96.31 69 VAL A CA 1
ATOM 522 C C . VAL A 1 69 ? -10.356 1.021 3.751 1.00 96.31 69 VAL A C 1
ATOM 524 O O . VAL A 1 69 ? -9.288 0.684 3.248 1.00 96.31 69 VAL A O 1
ATOM 527 N N . VAL A 1 70 ? -11.445 1.272 3.017 1.00 98.25 70 VAL A N 1
ATOM 528 C CA . VAL A 1 70 ? -11.473 1.173 1.549 1.00 98.25 70 VAL A CA 1
ATOM 529 C C . VAL A 1 70 ? -10.430 2.100 0.921 1.00 98.25 70 VAL A C 1
ATOM 531 O O . VAL A 1 70 ? -9.671 1.672 0.055 1.00 98.25 70 VAL A O 1
ATOM 534 N N . SER A 1 71 ? -10.356 3.345 1.390 1.00 98.25 71 SER A N 1
ATOM 535 C CA . SER A 1 71 ? -9.406 4.349 0.905 1.00 98.25 71 SER A CA 1
ATOM 536 C C . SER A 1 71 ? -7.960 3.955 1.221 1.00 98.25 71 SER A C 1
ATOM 538 O O . SER A 1 71 ? -7.097 3.996 0.351 1.00 98.25 71 SER A O 1
ATOM 540 N N . LEU A 1 72 ? -7.675 3.496 2.440 1.00 97.62 72 LEU A N 1
ATOM 541 C CA . LEU A 1 72 ? -6.343 3.014 2.810 1.00 97.62 72 LEU A CA 1
ATOM 542 C C . LEU A 1 72 ? -5.906 1.833 1.936 1.00 97.62 72 LEU A C 1
ATOM 544 O O . LEU A 1 72 ? -4.780 1.832 1.448 1.00 97.62 72 LEU A O 1
ATOM 548 N N . VAL A 1 73 ? -6.798 0.874 1.668 1.00 98.00 73 VAL A N 1
ATOM 549 C CA . VAL A 1 73 ? -6.504 -0.255 0.772 1.00 98.00 73 VAL A CA 1
ATOM 550 C C . VAL A 1 73 ? -6.330 0.195 -0.678 1.00 98.00 73 VAL A C 1
ATOM 552 O O . VAL A 1 73 ? -5.435 -0.308 -1.348 1.00 98.00 73 VAL A O 1
ATOM 555 N N . ALA A 1 74 ? -7.108 1.160 -1.170 1.00 98.56 74 ALA A N 1
ATOM 556 C CA . ALA A 1 74 ? -6.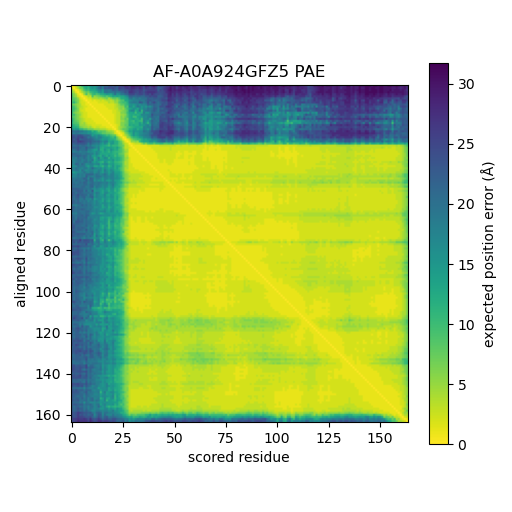951 1.666 -2.533 1.00 98.56 74 ALA A CA 1
ATOM 557 C C . ALA A 1 74 ? -5.568 2.300 -2.752 1.00 98.56 74 ALA A C 1
ATOM 559 O O . ALA A 1 74 ? -4.923 2.045 -3.765 1.00 98.56 74 ALA A O 1
ATOM 560 N N . PHE A 1 75 ? -5.100 3.105 -1.796 1.00 98.44 75 PHE A N 1
ATOM 561 C CA . PHE A 1 75 ? -3.923 3.959 -1.974 1.00 98.44 75 PHE A CA 1
ATOM 562 C C . PHE A 1 75 ? -2.625 3.408 -1.360 1.00 98.44 75 PHE A C 1
ATOM 564 O O . PHE A 1 75 ? -1.590 4.070 -1.476 1.00 98.44 75 PHE A O 1
ATOM 571 N N . HIS A 1 76 ? -2.648 2.232 -0.718 1.00 94.94 76 HIS A N 1
ATOM 572 C CA . HIS A 1 76 ? -1.480 1.693 -0.010 1.00 94.94 76 HIS A CA 1
ATOM 573 C C . HIS A 1 76 ? -0.239 1.559 -0.906 1.00 94.94 76 HIS A C 1
ATOM 575 O O . HIS A 1 76 ? -0.339 1.331 -2.111 1.00 94.94 76 HIS A O 1
ATOM 581 N N . SER A 1 77 ? 0.938 1.707 -0.292 1.00 88.00 77 SER A N 1
ATOM 582 C CA . SER A 1 77 ? 2.246 1.468 -0.919 1.00 88.00 77 SER A CA 1
ATOM 583 C C . SER A 1 77 ? 2.435 2.178 -2.264 1.00 88.00 77 SER A C 1
ATOM 585 O O . SER A 1 77 ? 3.011 1.629 -3.201 1.00 88.00 77 SER A O 1
ATOM 587 N N . GLU A 1 78 ? 1.968 3.430 -2.342 1.00 94.50 78 GLU A N 1
ATOM 588 C CA . GLU A 1 78 ? 2.071 4.289 -3.529 1.00 94.50 78 GLU A CA 1
ATOM 589 C C . GLU A 1 78 ? 1.347 3.719 -4.764 1.00 94.50 78 GLU A C 1
ATOM 591 O O . GLU A 1 78 ? 1.785 3.901 -5.905 1.00 94.50 78 GLU A O 1
ATOM 596 N N . ALA A 1 79 ? 0.198 3.065 -4.546 1.00 95.75 79 ALA A N 1
ATOM 597 C CA . ALA A 1 79 ? -0.646 2.459 -5.579 1.00 95.75 79 ALA A CA 1
ATOM 598 C C . ALA A 1 79 ? -0.958 3.392 -6.765 1.00 95.75 79 ALA A C 1
ATOM 600 O O . ALA A 1 79 ? -1.101 2.923 -7.892 1.00 95.75 79 ALA A O 1
ATOM 601 N N . THR A 1 80 ? -1.005 4.711 -6.562 1.00 97.69 80 THR A N 1
ATOM 602 C CA . THR A 1 80 ? -1.176 5.698 -7.642 1.00 97.69 80 THR A CA 1
ATOM 603 C C . THR A 1 80 ? -0.129 5.546 -8.748 1.00 97.69 80 THR A C 1
ATOM 605 O O . THR A 1 80 ? -0.472 5.595 -9.931 1.00 97.69 80 THR A O 1
ATOM 608 N N . ALA A 1 81 ? 1.137 5.301 -8.391 1.00 97.25 81 ALA A N 1
ATOM 609 C CA . ALA A 1 81 ? 2.199 5.104 -9.373 1.00 97.25 81 ALA A CA 1
ATOM 610 C C . ALA A 1 81 ? 1.984 3.809 -10.179 1.00 97.25 81 ALA A C 1
ATOM 612 O O . ALA A 1 81 ? 2.160 3.770 -11.398 1.00 97.25 81 ALA A O 1
ATOM 613 N N . GLU A 1 82 ? 1.550 2.733 -9.534 1.00 97.19 82 GLU A N 1
ATOM 614 C CA . GLU A 1 82 ? 1.263 1.492 -10.250 1.00 97.19 82 GLU A CA 1
ATOM 615 C C . GLU A 1 82 ? 0.001 1.596 -11.116 1.00 97.19 82 GLU A C 1
ATOM 617 O O . GLU A 1 82 ? -0.021 1.099 -12.242 1.00 97.19 82 GLU A O 1
ATOM 622 N N . ALA A 1 83 ? -1.019 2.316 -10.651 1.00 98.00 83 ALA A N 1
ATOM 623 C CA . ALA A 1 83 ? -2.230 2.569 -11.419 1.00 98.00 83 ALA A CA 1
ATOM 624 C C . ALA A 1 83 ? -1.930 3.327 -12.719 1.00 98.00 83 ALA A C 1
ATOM 626 O O . ALA A 1 83 ? -2.455 2.971 -13.772 1.00 98.00 83 ALA A O 1
ATOM 627 N N . GLU A 1 84 ? -1.047 4.325 -12.683 1.00 97.44 84 GLU A N 1
ATOM 628 C CA . GLU A 1 84 ? -0.555 5.010 -13.885 1.00 97.44 84 GLU A CA 1
ATOM 629 C C . GLU A 1 84 ? 0.152 4.053 -14.856 1.00 97.44 84 GLU A C 1
ATOM 631 O O . GLU A 1 84 ? -0.153 4.063 -16.048 1.00 97.44 84 GLU A O 1
ATOM 636 N N . GLU A 1 85 ? 1.042 3.186 -14.359 1.00 96.94 85 GLU A N 1
ATOM 637 C CA . GLU A 1 85 ? 1.752 2.189 -15.182 1.00 96.94 85 GLU A CA 1
ATOM 638 C C . GLU A 1 85 ? 0.811 1.185 -15.851 1.00 96.94 85 GLU A C 1
ATOM 640 O O . GLU A 1 85 ? 1.107 0.657 -16.925 1.00 96.94 85 GLU A O 1
ATOM 645 N N . ARG A 1 86 ? -0.325 0.915 -15.206 1.00 96.31 86 ARG A N 1
ATOM 646 C CA . ARG A 1 86 ? -1.350 -0.019 -15.677 1.00 96.31 86 ARG A CA 1
ATOM 647 C C . ARG A 1 86 ? -2.456 0.651 -16.492 1.00 96.31 86 ARG A C 1
ATOM 649 O O . ARG A 1 86 ? -3.308 -0.054 -17.022 1.00 96.31 86 ARG A O 1
ATOM 656 N N . GLY A 1 87 ? -2.465 1.982 -16.595 1.00 97.81 87 GLY A N 1
ATOM 657 C CA . GLY A 1 87 ? -3.552 2.731 -17.230 1.00 97.81 87 GLY A CA 1
ATOM 658 C C . GLY A 1 87 ? -4.873 2.706 -16.448 1.00 97.81 87 GLY A C 1
ATOM 659 O O . GLY A 1 87 ? -5.919 2.933 -17.042 1.00 97.81 87 GLY A O 1
ATOM 660 N N . LEU A 1 88 ? -4.817 2.440 -15.139 1.00 98.31 88 LEU A N 1
ATOM 661 C CA . LEU A 1 88 ? -5.951 2.314 -14.213 1.00 98.31 88 LEU A CA 1
ATOM 662 C C . LEU A 1 88 ? -6.073 3.503 -13.244 1.00 98.31 88 LEU A C 1
ATOM 664 O O . LEU A 1 88 ? -6.777 3.428 -12.237 1.00 98.31 88 LEU A O 1
ATOM 668 N N . LEU A 1 89 ? -5.353 4.604 -13.499 1.00 98.12 89 LEU A N 1
ATOM 669 C CA . LEU A 1 89 ? -5.364 5.771 -12.612 1.00 98.12 89 LEU A CA 1
ATOM 670 C C . LEU A 1 89 ? -6.778 6.344 -12.451 1.00 98.12 89 LEU A C 1
ATOM 672 O O . LEU A 1 89 ? -7.163 6.727 -11.353 1.00 98.12 89 LEU A O 1
ATOM 676 N N . ARG A 1 90 ? -7.567 6.394 -13.529 1.00 98.19 90 ARG A N 1
ATOM 677 C CA . ARG A 1 90 ? -8.925 6.948 -13.477 1.00 98.19 90 ARG A CA 1
ATOM 678 C C . ARG A 1 90 ? -9.817 6.143 -12.532 1.00 98.19 90 ARG A C 1
ATOM 680 O O . ARG A 1 90 ? -10.561 6.737 -11.765 1.00 98.19 90 ARG A O 1
ATOM 687 N N . GLU A 1 91 ? -9.729 4.825 -12.610 1.00 98.44 91 GLU A N 1
ATOM 688 C CA . GLU A 1 91 ? -10.457 3.870 -11.786 1.00 98.44 91 GLU A CA 1
ATOM 689 C C . GLU A 1 91 ? -10.022 3.948 -10.325 1.00 98.44 91 GLU A C 1
ATOM 691 O O . GLU A 1 91 ? -10.858 3.885 -9.430 1.00 98.44 91 GLU A O 1
ATOM 696 N N . LEU A 1 92 ? -8.722 4.120 -10.069 1.00 98.31 92 LEU A N 1
ATOM 697 C CA . LEU A 1 92 ? -8.225 4.321 -8.711 1.00 98.31 92 LEU A CA 1
ATOM 698 C C . LEU A 1 92 ? 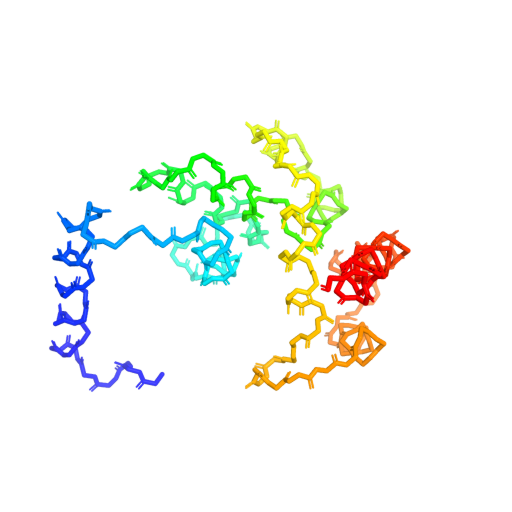-8.754 5.631 -8.103 1.00 98.31 92 LEU A C 1
ATOM 700 O O . LEU A 1 92 ? -9.146 5.662 -6.941 1.00 98.31 92 LEU A O 1
ATOM 704 N N . LEU A 1 93 ? -8.812 6.703 -8.894 1.00 98.00 93 LEU A N 1
ATOM 705 C CA . LEU A 1 93 ? -9.295 8.016 -8.452 1.00 98.00 93 LEU A CA 1
ATOM 706 C C . LEU A 1 93 ? -10.823 8.091 -8.259 1.00 98.00 93 LEU A C 1
ATOM 708 O O . LEU A 1 93 ? -11.338 9.153 -7.914 1.00 98.00 93 LEU A O 1
ATOM 712 N N . GLU A 1 94 ? -11.554 6.987 -8.447 1.00 97.88 94 GLU A N 1
ATOM 713 C CA . GLU A 1 94 ? -12.943 6.854 -7.981 1.00 97.88 94 GLU A CA 1
ATOM 714 C C . GLU A 1 94 ? -13.022 6.808 -6.442 1.00 97.88 94 GLU A C 1
ATOM 716 O O . GLU A 1 94 ? -14.068 7.123 -5.871 1.00 97.88 94 GLU A O 1
ATOM 721 N N . PHE A 1 95 ? -11.920 6.458 -5.768 1.00 98.38 95 PHE A N 1
ATOM 722 C CA . PHE A 1 95 ? -11.800 6.447 -4.311 1.00 98.38 95 PHE A CA 1
ATOM 723 C C . PHE A 1 95 ? -11.224 7.767 -3.784 1.00 98.38 95 PHE A C 1
ATOM 725 O O . PHE A 1 95 ? -10.363 8.391 -4.407 1.00 98.38 95 PHE A O 1
ATOM 732 N N . ALA A 1 96 ? -11.678 8.186 -2.601 1.00 97.44 96 ALA A N 1
ATOM 733 C CA . ALA A 1 96 ? -11.125 9.357 -1.929 1.00 97.44 96 ALA A CA 1
ATOM 734 C C . ALA A 1 96 ? -9.738 9.033 -1.340 1.00 97.44 96 ALA A C 1
ATOM 736 O O . ALA A 1 96 ? -9.569 7.966 -0.751 1.00 97.44 96 ALA A O 1
ATOM 737 N N . PRO A 1 97 ? -8.739 9.926 -1.454 1.00 96.75 97 PRO A N 1
ATOM 738 C CA . PRO A 1 97 ? -7.452 9.708 -0.806 1.00 96.75 97 PRO A CA 1
ATOM 739 C C . PRO A 1 97 ? -7.609 9.734 0.729 1.00 96.75 97 PRO A C 1
ATOM 741 O O . PRO A 1 97 ? -8.278 10.632 1.252 1.00 96.75 97 PRO A O 1
ATOM 744 N N . PRO A 1 98 ? -7.000 8.785 1.466 1.00 94.88 98 PRO A N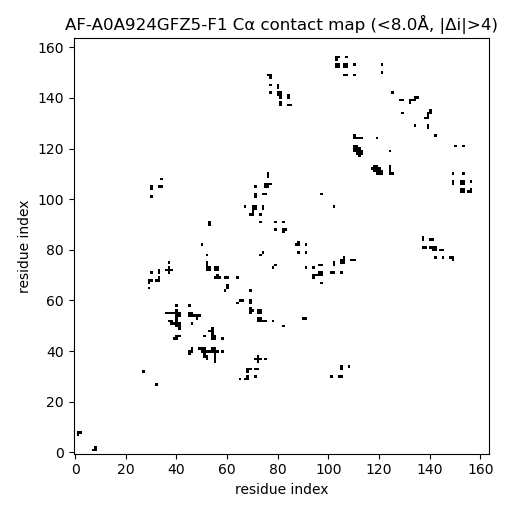 1
ATOM 745 C CA . PRO A 1 98 ? -7.053 8.759 2.926 1.00 94.88 98 PRO A CA 1
ATOM 746 C C . PRO A 1 98 ? -6.185 9.875 3.546 1.00 94.88 98 PRO A C 1
ATOM 748 O O . PRO A 1 98 ? -5.335 10.458 2.864 1.00 94.88 98 PRO A O 1
ATOM 751 N N . PRO A 1 99 ? -6.340 10.162 4.854 1.00 94.69 99 PRO A N 1
ATOM 752 C CA . PRO A 1 99 ? -5.406 11.001 5.598 1.00 94.69 99 PRO A CA 1
ATOM 753 C C . PRO A 1 99 ? -3.957 10.523 5.440 1.00 94.69 99 PRO A C 1
ATOM 755 O O . PRO A 1 99 ? -3.654 9.332 5.553 1.00 94.69 99 PRO A O 1
ATOM 758 N N . VAL A 1 100 ? -3.055 11.468 5.164 1.00 92.19 100 VAL A N 1
ATOM 759 C CA . VAL A 1 100 ? -1.652 11.184 4.812 1.00 92.19 100 VAL A CA 1
ATOM 760 C C . VAL A 1 100 ? -0.903 10.482 5.944 1.00 92.19 100 VAL A C 1
ATOM 762 O O . VAL A 1 100 ? -0.067 9.625 5.690 1.00 92.19 100 VAL A O 1
ATOM 765 N N . ASP A 1 101 ? -1.198 10.816 7.194 1.00 87.75 101 ASP A N 1
ATOM 766 C CA . ASP A 1 101 ? -0.592 10.215 8.380 1.00 87.75 101 ASP A CA 1
ATOM 767 C C . ASP A 1 101 ? -0.947 8.731 8.553 1.00 87.75 101 ASP A C 1
ATOM 769 O O . ASP A 1 101 ? -0.075 7.933 8.907 1.00 87.75 101 ASP A O 1
ATOM 773 N N . LEU A 1 102 ? -2.187 8.347 8.243 1.00 90.25 102 LEU A N 1
ATOM 774 C CA . LEU A 1 102 ? -2.621 6.948 8.255 1.00 90.25 102 LEU A CA 1
ATOM 775 C C . LEU A 1 102 ? -2.066 6.169 7.059 1.00 90.25 102 LEU A C 1
ATOM 777 O O . LEU A 1 102 ? -1.628 5.029 7.216 1.00 90.25 102 LEU A O 1
ATOM 781 N N . LEU A 1 103 ? -2.018 6.789 5.877 1.00 93.38 103 LEU A N 1
ATOM 782 C CA . LEU A 1 103 ? -1.413 6.166 4.699 1.00 93.38 103 LEU A CA 1
ATOM 783 C C . LEU A 1 103 ? 0.096 5.957 4.874 1.00 93.38 103 LEU A C 1
ATOM 785 O O . LEU A 1 103 ? 0.619 4.903 4.511 1.00 93.38 103 LEU A O 1
ATOM 789 N N . ASP A 1 104 ? 0.783 6.928 5.479 1.00 90.56 104 ASP A N 1
ATOM 790 C CA . ASP A 1 104 ? 2.180 6.812 5.894 1.00 90.56 104 ASP A CA 1
ATOM 791 C C . ASP A 1 104 ? 2.375 5.617 6.830 1.00 90.56 104 ASP A C 1
ATOM 793 O O . ASP A 1 104 ? 3.326 4.857 6.661 1.00 90.56 104 ASP A O 1
ATOM 797 N N . ALA A 1 105 ? 1.490 5.448 7.818 1.00 88.62 105 ALA A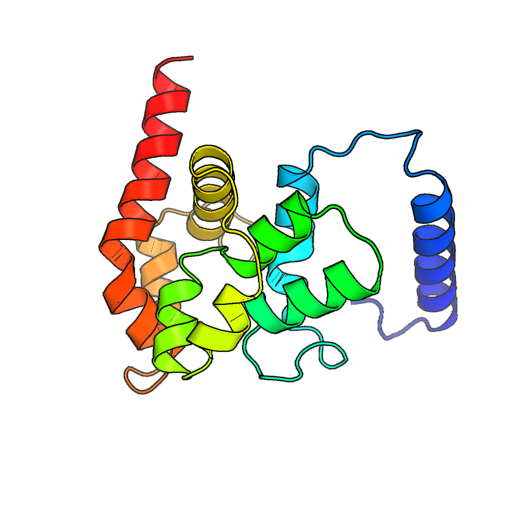 N 1
ATOM 798 C CA . ALA A 1 105 ? 1.577 4.365 8.791 1.00 88.62 105 ALA A CA 1
ATOM 799 C C . ALA A 1 105 ? 1.365 2.986 8.146 1.00 88.62 105 ALA A C 1
ATOM 801 O O . ALA A 1 105 ? 2.123 2.058 8.432 1.00 88.62 105 ALA A O 1
ATOM 802 N N . LEU A 1 106 ? 0.396 2.859 7.233 1.00 90.62 106 LEU A N 1
ATOM 803 C CA . LEU A 1 106 ? 0.169 1.619 6.486 1.00 90.62 106 LEU A CA 1
ATOM 804 C C . LEU A 1 106 ? 1.338 1.307 5.542 1.00 90.62 106 LEU A C 1
ATOM 806 O O . LEU A 1 106 ? 1.819 0.178 5.502 1.00 90.62 106 LEU A O 1
ATOM 810 N N . THR A 1 107 ? 1.841 2.324 4.839 1.00 91.81 107 THR A N 1
ATOM 811 C CA . THR A 1 107 ? 3.015 2.200 3.963 1.00 91.81 107 THR A CA 1
ATOM 812 C C . THR A 1 107 ? 4.249 1.799 4.764 1.00 91.81 107 THR A C 1
ATOM 814 O O . THR A 1 107 ? 5.008 0.939 4.333 1.00 91.81 107 THR A O 1
ATOM 817 N N . PHE A 1 108 ? 4.450 2.384 5.947 1.00 90.62 108 PHE A N 1
ATOM 818 C CA . PHE A 1 108 ? 5.520 1.985 6.854 1.00 90.62 108 PHE A CA 1
ATOM 819 C C . PHE A 1 108 ? 5.390 0.517 7.253 1.00 90.62 108 PHE A C 1
ATOM 821 O O . PHE A 1 108 ? 6.376 -0.209 7.153 1.00 90.62 108 PHE A O 1
ATOM 828 N N . ALA A 1 109 ? 4.197 0.071 7.655 1.00 86.75 109 ALA A N 1
ATOM 829 C CA . ALA A 1 109 ? 3.963 -1.318 8.035 1.00 86.75 109 ALA A CA 1
ATOM 830 C C . ALA A 1 109 ? 4.297 -2.301 6.895 1.00 86.75 109 ALA A C 1
ATOM 832 O O . ALA A 1 109 ? 5.049 -3.243 7.133 1.00 86.75 109 ALA A O 1
ATOM 833 N N . ASP A 1 110 ? 3.828 -2.071 5.663 1.00 90.06 110 ASP A N 1
ATOM 834 C CA . ASP A 1 110 ? 4.156 -2.940 4.513 1.00 90.06 110 ASP A CA 1
ATOM 835 C C . ASP A 1 110 ? 5.646 -2.858 4.134 1.00 90.06 110 ASP A C 1
ATOM 837 O O . ASP A 1 110 ? 6.331 -3.873 3.988 1.00 90.06 110 ASP A O 1
ATOM 841 N N . MET A 1 111 ? 6.205 -1.646 4.056 1.00 92.69 111 MET A N 1
ATOM 842 C CA . MET A 1 111 ? 7.587 -1.448 3.608 1.00 92.69 111 MET A CA 1
ATOM 843 C C . MET A 1 111 ? 8.651 -1.833 4.644 1.00 92.69 111 MET A C 1
ATOM 845 O O . MET A 1 111 ? 9.836 -1.855 4.311 1.00 92.69 111 MET A O 1
ATOM 849 N N . THR A 1 112 ? 8.254 -2.156 5.877 1.00 88.12 112 THR A N 1
ATOM 850 C CA . THR A 1 112 ? 9.141 -2.654 6.945 1.00 88.12 112 THR A CA 1
ATOM 851 C C . THR A 1 112 ? 8.780 -4.063 7.415 1.00 88.12 112 THR A C 1
ATOM 853 O O . THR A 1 112 ? 9.342 -4.554 8.394 1.00 88.12 112 THR A O 1
ATOM 856 N N . THR A 1 113 ? 7.901 -4.752 6.682 1.00 81.31 113 THR A N 1
ATOM 857 C CA . THR A 1 113 ? 7.553 -6.155 6.921 1.00 81.31 113 THR A CA 1
ATOM 858 C C . THR A 1 113 ? 7.952 -6.988 5.708 1.00 81.31 113 THR A C 1
ATOM 860 O O . THR A 1 113 ? 7.609 -6.682 4.566 1.00 81.31 113 THR A O 1
ATOM 863 N N . SER A 1 114 ? 8.727 -8.043 5.937 1.00 79.38 114 SER A N 1
ATOM 864 C CA . SER A 1 114 ? 9.122 -8.969 4.882 1.00 79.38 114 SER A CA 1
ATOM 865 C C . SER A 1 114 ? 7.966 -9.913 4.527 1.00 79.38 114 SER A C 1
ATOM 867 O O . SER A 1 114 ? 6.955 -10.008 5.225 1.00 79.38 114 SER A O 1
ATOM 869 N N . ARG A 1 115 ? 8.124 -10.683 3.447 1.00 79.81 115 ARG A N 1
ATOM 870 C CA . ARG A 1 115 ? 7.093 -11.632 2.990 1.00 79.81 115 ARG A CA 1
ATOM 871 C C . ARG A 1 115 ? 6.803 -12.772 3.968 1.00 79.81 115 ARG A C 1
ATOM 873 O O . ARG A 1 115 ? 5.751 -13.396 3.850 1.00 79.81 115 ARG A O 1
ATOM 880 N N . ASP A 1 116 ? 7.724 -13.081 4.881 1.00 79.25 116 ASP A N 1
ATOM 881 C CA . ASP A 1 116 ? 7.495 -14.084 5.929 1.00 79.25 116 ASP A CA 1
ATOM 882 C C . ASP A 1 116 ? 6.898 -13.488 7.217 1.00 79.25 116 ASP A C 1
ATOM 884 O O . ASP A 1 116 ? 6.592 -14.228 8.153 1.00 79.25 116 ASP A O 1
ATOM 888 N N . GLY A 1 117 ? 6.678 -12.168 7.240 1.00 76.62 117 GLY A N 1
ATOM 889 C CA . GLY A 1 117 ? 6.118 -11.433 8.369 1.00 76.62 117 GLY A CA 1
ATOM 890 C C . GLY A 1 117 ? 7.157 -10.937 9.377 1.00 76.62 117 GLY A C 1
ATOM 891 O O . GLY A 1 117 ? 6.778 -10.318 10.371 1.00 76.62 117 GLY A O 1
ATOM 892 N N . SER A 1 118 ? 8.452 -11.191 9.164 1.00 72.44 118 SER A N 1
ATOM 893 C CA . SER A 1 118 ? 9.516 -10.613 9.991 1.00 72.44 118 SER A CA 1
ATOM 894 C C . SER A 1 118 ? 9.734 -9.127 9.695 1.00 72.44 118 SER A C 1
ATOM 896 O O . SER A 1 118 ? 9.540 -8.658 8.573 1.00 72.44 118 SER A O 1
ATOM 898 N N . GLY A 1 119 ? 10.169 -8.375 10.710 1.00 78.81 119 GLY A N 1
ATOM 899 C CA . GLY A 1 119 ? 10.589 -6.988 10.520 1.00 78.81 119 GLY A CA 1
ATOM 900 C C . GLY A 1 119 ? 11.823 -6.904 9.619 1.00 78.81 119 GLY A C 1
ATOM 901 O O . GLY A 1 119 ? 12.764 -7.682 9.778 1.00 78.81 119 GLY A O 1
ATOM 902 N N . THR A 1 120 ? 11.821 -5.952 8.691 1.00 84.44 120 THR A N 1
ATOM 903 C CA . THR A 1 120 ? 12.902 -5.724 7.727 1.00 84.44 120 THR A CA 1
ATOM 904 C C . THR A 1 120 ? 13.149 -4.231 7.508 1.00 84.44 120 THR A C 1
ATOM 906 O O . THR A 1 120 ? 12.354 -3.383 7.920 1.00 84.44 120 THR A O 1
ATOM 909 N N . SER A 1 121 ? 14.269 -3.891 6.872 1.00 91.88 121 SER A N 1
ATOM 910 C CA . SER A 1 121 ? 14.529 -2.520 6.441 1.00 91.88 121 SER A CA 1
ATOM 911 C C . SER A 1 121 ? 13.805 -2.214 5.126 1.00 91.88 121 SER A C 1
ATOM 913 O O . SER A 1 121 ? 13.555 -3.104 4.310 1.00 91.88 121 SER A O 1
ATOM 915 N N . ILE A 1 122 ? 13.515 -0.934 4.878 1.00 91.50 122 ILE A N 1
ATOM 916 C CA . ILE A 1 122 ? 12.979 -0.510 3.577 1.00 91.50 122 ILE A CA 1
ATOM 917 C C . ILE A 1 122 ? 13.952 -0.820 2.428 1.00 91.50 122 ILE A C 1
ATOM 919 O O . ILE A 1 122 ? 13.509 -1.140 1.328 1.00 91.50 122 ILE A O 1
ATOM 923 N N . ASP A 1 123 ? 15.264 -0.768 2.676 1.00 96.06 123 ASP A N 1
ATOM 924 C CA . ASP A 1 123 ? 16.281 -1.098 1.673 1.00 96.06 123 ASP A CA 1
ATOM 925 C C . ASP A 1 123 ? 16.190 -2.563 1.247 1.00 96.06 123 ASP A C 1
ATOM 927 O O . ASP A 1 123 ? 16.130 -2.861 0.052 1.00 96.06 123 ASP A O 1
ATOM 931 N N . ASP A 1 124 ? 16.094 -3.469 2.219 1.00 92.12 124 ASP A N 1
ATOM 932 C CA . ASP A 1 124 ? 15.942 -4.899 1.957 1.00 92.12 124 ASP A CA 1
ATOM 933 C C . ASP A 1 124 ? 14.602 -5.185 1.266 1.00 92.12 124 ASP A C 1
ATOM 935 O O . ASP A 1 124 ? 14.551 -5.925 0.280 1.00 92.12 124 ASP A O 1
ATOM 939 N N . ARG A 1 125 ? 13.515 -4.539 1.711 1.00 89.56 125 ARG A N 1
ATOM 940 C CA . ARG A 1 125 ? 12.182 -4.710 1.117 1.00 89.56 125 ARG A CA 1
ATOM 941 C C . ARG A 1 125 ? 12.129 -4.261 -0.344 1.00 89.56 125 ARG A C 1
ATOM 943 O O . ARG A 1 125 ? 11.539 -4.963 -1.169 1.00 89.56 125 ARG A O 1
ATOM 950 N N . LEU A 1 126 ? 12.741 -3.123 -0.679 1.00 94.62 126 LEU A N 1
ATOM 951 C CA . LEU A 1 126 ? 12.867 -2.642 -2.060 1.00 94.62 126 LEU A CA 1
ATOM 952 C C . LEU A 1 126 ? 13.773 -3.565 -2.887 1.00 94.62 126 LEU A C 1
ATOM 954 O O . LEU A 1 126 ? 13.426 -3.919 -4.015 1.00 94.62 126 LEU A O 1
ATOM 958 N N . GLY A 1 127 ? 14.886 -4.031 -2.313 1.00 94.69 127 GLY A N 1
ATOM 959 C CA . GLY A 1 127 ? 15.777 -5.006 -2.945 1.00 94.69 127 GLY A CA 1
ATOM 960 C C . GLY A 1 127 ? 15.067 -6.314 -3.316 1.00 94.69 127 GLY A C 1
ATOM 961 O O . GLY A 1 127 ? 15.253 -6.837 -4.421 1.00 94.69 127 GLY A O 1
ATOM 962 N N . GLU A 1 128 ? 14.187 -6.816 -2.444 1.00 88.75 128 GLU A N 1
ATOM 963 C CA . GLU A 1 128 ? 13.334 -7.973 -2.740 1.00 88.75 128 GLU A CA 1
ATOM 964 C C . GLU A 1 128 ? 12.399 -7.717 -3.927 1.00 88.75 128 GLU A C 1
ATOM 966 O O . GLU A 1 128 ? 12.245 -8.583 -4.794 1.00 88.75 128 GLU A O 1
ATOM 971 N N . VAL A 1 129 ? 11.77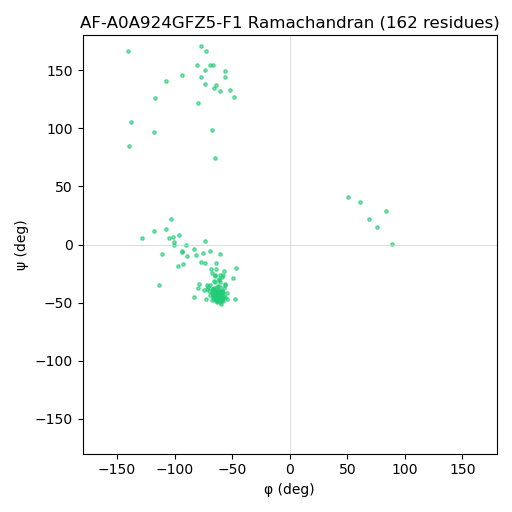5 -6.536 -3.990 1.00 88.81 129 VAL A N 1
ATOM 972 C CA . VAL A 1 129 ? 10.887 -6.161 -5.099 1.00 88.81 129 VAL A CA 1
ATOM 973 C C . VAL A 1 129 ? 11.655 -6.138 -6.420 1.00 88.81 129 VAL A C 1
ATOM 975 O O . VAL A 1 129 ? 11.209 -6.762 -7.385 1.00 88.81 129 VAL A O 1
ATOM 978 N N . PHE A 1 130 ? 12.825 -5.496 -6.452 1.00 93.44 130 PHE A N 1
ATOM 979 C CA . PHE A 1 130 ? 13.659 -5.407 -7.654 1.00 93.44 130 PHE A CA 1
ATOM 980 C C . PHE A 1 130 ? 14.248 -6.750 -8.093 1.00 93.44 130 PHE A C 1
ATOM 982 O O . PHE A 1 130 ? 14.530 -6.938 -9.273 1.00 93.44 130 PHE A O 1
ATOM 989 N N . THR A 1 131 ? 14.402 -7.702 -7.171 1.00 93.81 131 THR A N 1
ATOM 990 C CA . THR A 1 131 ? 14.826 -9.072 -7.498 1.00 93.81 131 THR A CA 1
ATOM 991 C C . THR A 1 131 ? 13.672 -9.907 -8.060 1.00 93.81 131 THR A C 1
ATOM 993 O O . THR A 1 131 ? 13.880 -10.779 -8.903 1.00 93.81 131 THR A O 1
ATOM 996 N N . ARG A 1 132 ? 12.444 -9.669 -7.583 1.00 91.19 132 ARG A N 1
ATOM 997 C CA . ARG A 1 132 ? 11.261 -10.469 -7.926 1.00 91.19 132 ARG A CA 1
ATOM 998 C C . ARG A 1 132 ? 10.659 -10.108 -9.282 1.00 91.19 132 ARG A C 1
ATOM 1000 O O . ARG A 1 132 ? 10.167 -11.001 -9.971 1.00 91.19 132 ARG A O 1
ATOM 1007 N N . TYR A 1 133 ? 10.659 -8.828 -9.637 1.00 91.62 133 TYR A N 1
ATOM 1008 C CA . TYR A 1 133 ? 10.021 -8.333 -10.853 1.00 91.62 133 TYR A CA 1
ATOM 1009 C C . TYR A 1 133 ? 11.050 -7.932 -11.905 1.00 91.62 133 TYR A C 1
ATOM 1011 O O . TYR A 1 133 ? 12.075 -7.328 -11.599 1.00 91.62 133 TYR A O 1
ATOM 1019 N N . LEU A 1 134 ? 10.759 -8.244 -13.169 1.00 93.50 134 LEU A N 1
ATOM 1020 C CA . LEU A 1 134 ? 11.574 -7.773 -14.287 1.00 93.50 134 LEU A CA 1
ATOM 1021 C C . LEU A 1 134 ? 11.401 -6.255 -14.469 1.00 93.50 134 LEU A C 1
ATOM 1023 O O . LEU A 1 134 ? 10.317 -5.741 -14.199 1.00 93.50 134 LEU A O 1
ATOM 1027 N N . PRO A 1 135 ? 12.385 -5.538 -15.041 1.00 94.31 135 PRO A N 1
ATOM 1028 C CA . PRO A 1 135 ? 12.256 -4.101 -15.308 1.00 94.31 135 PRO A CA 1
ATOM 1029 C C . PRO A 1 135 ? 11.065 -3.704 -16.198 1.00 94.31 135 PRO A C 1
ATOM 1031 O O . PRO A 1 135 ? 10.600 -2.567 -16.168 1.00 94.31 135 PRO A O 1
ATOM 1034 N N . SER A 1 136 ? 10.562 -4.640 -17.008 1.00 92.62 136 SER A N 1
ATOM 1035 C CA . SER A 1 136 ? 9.369 -4.458 -17.839 1.00 92.62 136 SER A CA 1
ATOM 1036 C C . SER A 1 136 ? 8.050 -4.689 -17.093 1.00 92.62 136 SER A C 1
ATOM 1038 O O . SER A 1 136 ? 6.988 -4.506 -17.687 1.00 92.62 136 SER A O 1
ATOM 1040 N N . ASP A 1 137 ? 8.079 -5.090 -15.826 1.00 95.31 137 ASP A N 1
ATOM 1041 C CA . ASP A 1 137 ? 6.885 -5.241 -14.996 1.00 95.31 137 ASP A CA 1
ATOM 1042 C C . ASP A 1 137 ? 6.374 -3.871 -14.514 1.00 95.31 137 ASP A C 1
ATOM 1044 O O . ASP A 1 137 ? 7.162 -2.962 -14.235 1.00 95.31 137 ASP A O 1
ATOM 1048 N N . ALA A 1 138 ? 5.051 -3.714 -14.426 1.00 94.19 138 ALA A N 1
ATOM 1049 C CA . ALA A 1 138 ? 4.427 -2.493 -13.923 1.00 94.19 138 ALA A CA 1
ATOM 1050 C C . ALA A 1 138 ? 4.812 -2.224 -12.462 1.00 94.19 138 ALA A C 1
ATOM 1052 O O . ALA A 1 138 ? 5.112 -1.080 -12.127 1.00 94.19 138 ALA A O 1
ATOM 1053 N N . VAL A 1 139 ? 4.895 -3.268 -11.627 1.00 93.06 139 VAL A N 1
ATOM 1054 C CA . VAL A 1 139 ? 5.282 -3.139 -10.213 1.00 93.06 139 VAL A CA 1
ATOM 1055 C C . VAL A 1 139 ? 6.703 -2.592 -10.101 1.00 93.06 139 VAL A C 1
ATOM 1057 O O . VAL A 1 139 ? 6.960 -1.673 -9.329 1.00 93.06 139 VAL A O 1
ATOM 1060 N N . PHE A 1 140 ? 7.631 -3.109 -10.914 1.00 95.44 140 PHE A N 1
ATOM 1061 C CA . PHE A 1 140 ? 9.016 -2.639 -10.911 1.00 95.44 140 PHE A CA 1
ATOM 1062 C C . PHE A 1 140 ? 9.096 -1.148 -11.255 1.00 95.44 140 PHE A C 1
ATOM 1064 O O . PHE A 1 140 ? 9.709 -0.374 -10.522 1.00 95.44 140 PHE A O 1
ATOM 1071 N N . ARG A 1 141 ? 8.464 -0.723 -12.357 1.00 96.56 141 ARG A N 1
ATOM 1072 C CA . ARG A 1 141 ? 8.511 0.683 -12.797 1.00 96.56 141 ARG A CA 1
ATOM 1073 C C . ARG A 1 141 ? 7.810 1.626 -11.827 1.00 96.56 141 ARG A C 1
ATOM 1075 O O . ARG A 1 141 ? 8.308 2.728 -11.597 1.00 96.56 141 ARG A O 1
ATOM 1082 N N . ALA A 1 142 ? 6.697 1.186 -11.244 1.00 95.88 142 ALA A N 1
ATOM 1083 C CA . ALA A 1 142 ? 5.986 1.932 -10.218 1.00 95.88 142 ALA A CA 1
ATOM 1084 C C . ALA A 1 142 ? 6.877 2.170 -8.999 1.00 95.88 142 ALA A C 1
ATOM 1086 O O . ALA A 1 142 ? 7.046 3.317 -8.600 1.00 95.88 142 ALA A O 1
ATOM 1087 N N . VAL A 1 143 ? 7.521 1.119 -8.484 1.00 94.75 143 VAL A N 1
ATOM 1088 C CA . VAL A 1 143 ? 8.392 1.202 -7.303 1.00 94.75 143 VAL A CA 1
ATOM 1089 C C . VAL A 1 143 ? 9.646 2.026 -7.576 1.00 94.75 143 VAL A C 1
ATOM 1091 O O . VAL A 1 143 ? 10.025 2.831 -6.734 1.00 94.75 143 VAL A O 1
ATOM 1094 N N . VAL A 1 144 ? 10.252 1.928 -8.765 1.00 96.19 144 VAL A N 1
ATOM 1095 C CA . VAL A 1 144 ? 11.346 2.837 -9.156 1.00 96.19 144 VAL A CA 1
ATOM 1096 C C . VAL A 1 144 ? 10.890 4.299 -9.122 1.00 96.19 144 VAL A C 1
ATOM 1098 O O . VAL A 1 144 ? 11.627 5.166 -8.657 1.00 96.19 144 VAL A O 1
ATOM 1101 N N . ARG A 1 145 ? 9.677 4.596 -9.607 1.00 96.75 145 ARG A N 1
ATOM 1102 C CA . ARG A 1 145 ? 9.146 5.966 -9.607 1.00 96.75 145 ARG A CA 1
ATOM 1103 C C . ARG A 1 145 ? 8.775 6.448 -8.204 1.00 96.75 145 ARG A C 1
ATOM 1105 O O . ARG A 1 145 ? 8.988 7.620 -7.900 1.00 96.75 145 ARG A O 1
ATOM 1112 N N . SER A 1 146 ? 8.211 5.576 -7.373 1.00 96.69 146 SER A N 1
ATOM 1113 C CA . SER A 1 146 ? 7.676 5.928 -6.058 1.00 96.69 146 SER A CA 1
ATOM 1114 C C . SER A 1 146 ? 8.660 5.734 -4.903 1.00 96.69 146 SER A C 1
ATOM 1116 O O . SER A 1 146 ? 8.363 6.176 -3.795 1.00 96.69 146 SER A O 1
ATOM 1118 N N . GLU A 1 147 ? 9.849 5.165 -5.136 1.00 97.31 147 GLU A N 1
ATOM 1119 C CA . GLU A 1 147 ? 10.869 4.915 -4.107 1.00 97.31 147 GLU A CA 1
ATOM 1120 C C . GLU A 1 147 ? 11.137 6.131 -3.193 1.00 97.31 147 GLU A C 1
ATOM 1122 O O . GLU A 1 147 ? 11.119 5.956 -1.969 1.00 97.31 147 GLU A O 1
ATOM 1127 N N . PRO A 1 148 ? 11.325 7.368 -3.706 1.00 97.69 148 PRO A N 1
ATOM 1128 C CA . PRO A 1 148 ? 11.512 8.530 -2.838 1.00 97.69 148 PRO A CA 1
ATOM 1129 C C . PRO A 1 148 ? 10.322 8.788 -1.905 1.00 97.69 148 PRO A C 1
ATOM 1131 O O . PRO A 1 148 ? 10.520 9.182 -0.755 1.00 97.69 148 PRO A O 1
ATOM 1134 N N . SER A 1 149 ? 9.095 8.548 -2.380 1.00 96.88 149 SER A N 1
ATOM 1135 C CA . SER A 1 149 ? 7.877 8.726 -1.585 1.00 96.88 149 SER A CA 1
ATOM 1136 C C . SER A 1 149 ? 7.742 7.634 -0.525 1.00 96.88 149 SER A C 1
ATOM 1138 O O . SER A 1 149 ? 7.583 7.962 0.649 1.00 96.88 149 SER A O 1
ATOM 1140 N N . LEU A 1 150 ? 7.950 6.362 -0.896 1.00 95.94 150 LEU A N 1
ATOM 1141 C CA . LEU A 1 150 ? 7.953 5.220 0.033 1.00 95.94 150 LEU A CA 1
ATOM 1142 C C . LEU A 1 150 ? 8.942 5.441 1.188 1.00 95.94 150 LEU A C 1
ATOM 1144 O O . LEU A 1 150 ? 8.597 5.291 2.363 1.00 95.94 150 LEU A O 1
ATOM 1148 N N . ARG A 1 151 ? 10.169 5.872 0.865 1.00 98.00 151 ARG A N 1
ATOM 1149 C CA . ARG A 1 151 ? 11.191 6.233 1.861 1.00 98.00 151 ARG A CA 1
ATOM 1150 C C . ARG A 1 151 ? 10.779 7.428 2.707 1.00 98.00 151 ARG A C 1
ATOM 1152 O O . ARG A 1 151 ? 10.996 7.420 3.918 1.00 98.00 151 ARG A O 1
ATOM 1159 N N . GLY A 1 152 ? 10.167 8.434 2.087 1.00 97.00 152 GLY A N 1
ATOM 1160 C CA . GLY A 1 152 ? 9.611 9.589 2.781 1.00 97.00 152 GLY A CA 1
ATOM 1161 C C . GLY A 1 152 ? 8.561 9.196 3.823 1.00 97.00 152 GLY A C 1
ATOM 1162 O O . GLY A 1 152 ? 8.628 9.679 4.952 1.00 97.00 152 GLY A O 1
ATOM 1163 N N . SER A 1 153 ? 7.638 8.298 3.476 1.00 90.62 153 SER A N 1
ATOM 1164 C CA . SER A 1 153 ? 6.595 7.789 4.374 1.00 90.62 153 SER A CA 1
ATOM 1165 C C . SER A 1 153 ? 7.197 7.064 5.577 1.00 90.62 153 SER A C 1
ATOM 1167 O O . SER A 1 153 ? 6.881 7.399 6.721 1.00 90.62 153 SER A O 1
ATOM 1169 N N . VAL A 1 154 ? 8.160 6.161 5.341 1.00 89.62 154 VAL A N 1
ATOM 1170 C CA . VAL A 1 154 ? 8.884 5.464 6.419 1.00 89.62 154 VAL A CA 1
ATOM 1171 C C . VAL A 1 154 ? 9.608 6.448 7.342 1.00 89.62 154 VAL A C 1
ATOM 1173 O O . VAL A 1 154 ? 9.471 6.371 8.564 1.00 89.62 154 VAL A O 1
ATOM 1176 N N . ALA A 1 155 ? 10.337 7.414 6.779 1.00 94.19 155 ALA A N 1
ATOM 1177 C CA . ALA A 1 155 ? 11.076 8.401 7.561 1.00 94.19 155 ALA A CA 1
ATOM 1178 C C . ALA A 1 155 ? 10.153 9.275 8.428 1.00 94.19 155 ALA A C 1
ATOM 1180 O O . ALA A 1 155 ? 10.465 9.539 9.592 1.00 94.19 155 ALA A O 1
ATOM 1181 N N . ARG A 1 156 ? 8.998 9.696 7.891 1.00 91.00 156 ARG A N 1
ATOM 1182 C CA . ARG A 1 156 ? 8.004 10.490 8.628 1.00 91.00 156 ARG A CA 1
ATOM 1183 C C . ARG A 1 156 ? 7.427 9.729 9.822 1.00 91.00 156 ARG A C 1
ATOM 1185 O O . ARG A 1 156 ? 7.295 10.320 10.893 1.00 91.00 156 ARG A O 1
ATOM 1192 N N . VAL A 1 157 ? 7.117 8.439 9.671 1.00 84.38 157 VAL A N 1
ATOM 1193 C CA . VAL A 1 157 ? 6.622 7.601 10.781 1.00 84.38 157 VAL A CA 1
ATOM 1194 C C . VAL A 1 157 ? 7.690 7.442 11.862 1.00 84.38 157 VAL A C 1
ATOM 1196 O O . VAL A 1 157 ? 7.411 7.692 13.035 1.00 84.38 157 VAL A O 1
ATOM 1199 N N . MET A 1 158 ? 8.927 7.123 11.475 1.00 82.44 158 MET A N 1
ATOM 1200 C CA . MET A 1 158 ? 10.036 6.959 12.422 1.00 82.44 158 MET A CA 1
ATOM 1201 C C . MET A 1 158 ? 10.322 8.242 13.214 1.00 82.44 158 MET A C 1
ATOM 1203 O O . MET A 1 158 ? 10.519 8.181 14.426 1.00 82.44 158 MET A O 1
ATOM 1207 N N . ALA A 1 159 ? 10.274 9.410 12.566 1.00 83.06 159 ALA A N 1
ATOM 1208 C CA . ALA A 1 159 ? 10.479 10.699 13.229 1.00 83.06 159 ALA A CA 1
ATOM 1209 C C . ALA A 1 159 ? 9.384 11.032 14.262 1.00 83.06 159 ALA A C 1
ATOM 1211 O O . ALA A 1 159 ? 9.660 11.682 15.270 1.00 83.06 159 ALA A O 1
ATOM 1212 N N . ARG A 1 160 ? 8.137 10.592 14.038 1.00 81.38 160 ARG A N 1
ATOM 121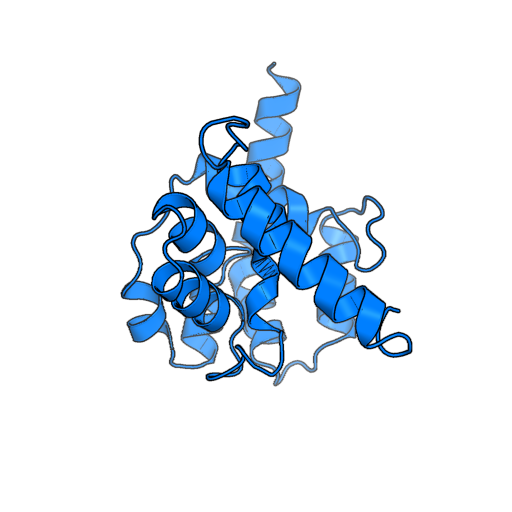3 C CA . ARG A 1 160 ? 7.045 10.751 15.015 1.00 81.38 160 ARG A CA 1
ATOM 1214 C C . ARG A 1 160 ? 7.254 9.855 16.238 1.00 81.38 160 ARG A C 1
ATOM 1216 O O . ARG A 1 160 ? 7.058 10.315 17.361 1.00 81.38 160 ARG A O 1
ATOM 1223 N N . ALA A 1 161 ? 7.713 8.622 16.025 1.00 72.12 161 ALA A N 1
ATOM 1224 C CA . ALA A 1 161 ? 7.972 7.661 17.096 1.00 72.12 161 ALA A CA 1
ATOM 1225 C C . ALA A 1 161 ? 9.124 8.086 18.024 1.00 72.12 161 ALA A C 1
ATOM 1227 O O . ALA A 1 161 ? 9.080 7.805 19.214 1.00 72.12 161 ALA A O 1
ATOM 1228 N N . THR A 1 162 ? 10.133 8.797 17.512 1.00 62.88 162 THR A N 1
ATOM 1229 C CA . THR A 1 162 ? 11.235 9.331 18.335 1.00 62.88 162 THR A CA 1
ATOM 1230 C C . THR A 1 162 ? 10.866 10.575 19.146 1.00 62.88 162 THR A C 1
ATOM 1232 O O . THR A 1 162 ? 11.613 10.953 20.043 1.00 62.88 162 THR A O 1
ATOM 1235 N N . ASN A 1 163 ? 9.745 11.224 18.818 1.00 52.72 163 ASN A N 1
ATOM 1236 C CA . ASN A 1 163 ? 9.266 12.451 19.462 1.00 52.72 163 ASN A CA 1
ATOM 1237 C C . ASN A 1 163 ? 8.079 12.208 20.419 1.00 52.72 163 ASN A C 1
ATOM 1239 O O . ASN A 1 163 ? 7.500 13.180 20.908 1.00 52.72 163 ASN A O 1
ATOM 1243 N N . SER A 1 164 ? 7.703 10.942 20.635 1.00 50.00 164 SER A N 1
ATOM 1244 C CA . SER A 1 164 ? 6.615 10.496 21.522 1.00 50.00 164 SER A CA 1
ATOM 1245 C C . SER A 1 164 ? 7.181 9.906 22.810 1.00 50.00 164 SER A C 1
ATOM 1247 O O . SER A 1 164 ? 6.567 10.138 23.873 1.00 50.00 164 SER A O 1
#

Radius of gyration: 16.76 Å; Cα contacts (8 Å, |Δi|>4): 183; chains: 1; bounding box: 39×42×39 Å